Protein AF-X1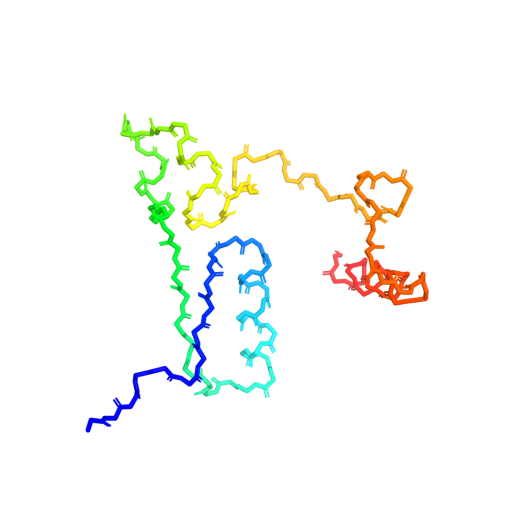R8J2-F1 (afdb_monomer)

Nearest PDB structures (foldseek):
  8qve-assembly1_A  TM=9.479E-01  e=1.648E-01  Deinococcus aerius
  6o9n-assembly1_A  TM=7.975E-01  e=2.161E-01  Thermothelomyces thermophilus
  2z9u-assembly1_A  TM=5.146E-01  e=1.765E+00  Mesorhizobium loti
  6ob8-assembly1_A  TM=3.499E-01  e=3.034E+00  [Leptolyngbya] sp. JSC-1
  2gwr-assembly1_A  TM=3.502E-01  e=4.556E+00  Mycobacterium tuberculosis

pLDDT: mean 91.36, std 5.78, range [67.94, 98.31]

Solvent-accessible surface area (backbone atoms only — not comparable to full-atom values): 6002 Å² total; per-residue (Å²): 138,80,80,87,49,81,43,78,39,84,38,33,20,66,70,37,50,50,50,52,51,55,46,40,74,75,36,80,82,67,37,73,43,73,42,50,96,37,48,51,62,72,64,52,73,38,98,79,58,48,81,64,51,49,57,30,10,51,37,18,50,58,64,81,46,93,71,80,78,80,84,48,88,90,5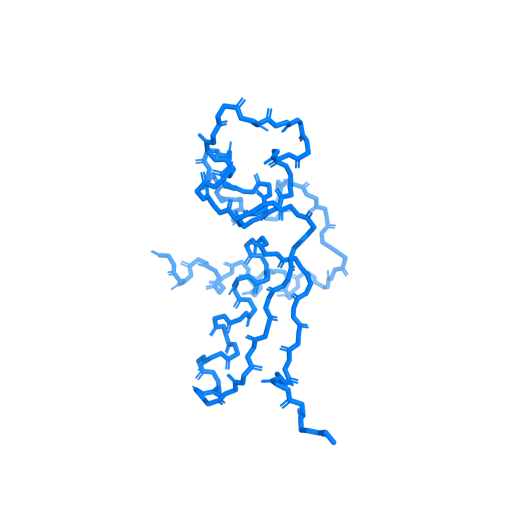7,86,75,86,72,97,61,60,67,69,57,55,52,50,51,43,55,52,54,61,74,74,111

Sequence (97 aa):
MKALFDVIIVGAGPAGMFTAYKLLESSPRIKIGIIDKGKDIYTRLSSTFTQNDLISGAGGAGLFSDGKLILTLNAGGKLQIPQSDANRYVAYINNLL

Structure (mmCIF, N/CA/C/O backbone):
data_AF-X1R8J2-F1
#
_entry.id   AF-X1R8J2-F1
#
loop_
_atom_site.group_PDB
_atom_site.id
_atom_site.type_symbol
_atom_site.label_atom_id
_atom_site.label_alt_id
_atom_site.label_comp_id
_atom_site.label_asym_id
_atom_site.label_entity_id
_atom_site.label_seq_id
_atom_site.pdbx_PDB_ins_code
_atom_site.Cartn_x
_atom_site.Cartn_y
_atom_site.Cartn_z
_atom_site.occupancy
_atom_site.B_iso_or_equiv
_atom_site.auth_seq_id
_atom_site.auth_comp_id
_atom_site.auth_asym_id
_atom_site.auth_atom_id
_atom_site.pdbx_PDB_model_num
ATOM 1 N N . MET A 1 1 ? -8.338 -13.386 24.842 1.00 67.94 1 MET A N 1
ATOM 2 C CA . MET A 1 1 ? -7.684 -12.259 24.135 1.00 67.94 1 MET A CA 1
ATOM 3 C C . MET A 1 1 ? -8.697 -11.612 23.204 1.00 67.94 1 MET A C 1
ATOM 5 O O . MET A 1 1 ? -9.469 -12.345 22.601 1.00 67.94 1 MET A O 1
ATOM 9 N N . LYS A 1 2 ? -8.736 -10.276 23.111 1.00 81.06 2 LYS A N 1
ATOM 10 C CA . LYS A 1 2 ? -9.604 -9.554 22.164 1.00 81.06 2 LYS A CA 1
ATOM 11 C C . LYS A 1 2 ? -8.800 -9.239 20.903 1.00 81.06 2 LYS A C 1
ATOM 13 O O . LYS A 1 2 ? -7.667 -8.781 21.026 1.00 81.06 2 LYS A O 1
ATOM 18 N N . ALA A 1 3 ? -9.364 -9.498 19.725 1.00 84.62 3 ALA A N 1
ATOM 19 C CA . ALA A 1 3 ? -8.714 -9.146 18.466 1.00 84.62 3 ALA A CA 1
ATOM 20 C C . ALA A 1 3 ? -8.514 -7.620 18.379 1.00 84.62 3 ALA A C 1
ATOM 22 O O . ALA A 1 3 ? -9.414 -6.850 18.723 1.00 84.62 3 ALA A O 1
ATOM 23 N N . LEU A 1 4 ? -7.315 -7.194 17.966 1.00 92.56 4 LEU A N 1
ATOM 24 C CA . LEU A 1 4 ? -6.966 -5.776 17.806 1.00 92.56 4 LEU A CA 1
ATOM 25 C C . LEU A 1 4 ? -7.560 -5.176 16.523 1.00 92.56 4 LEU A C 1
ATOM 27 O O . LEU A 1 4 ? -7.914 -3.997 16.517 1.00 92.56 4 LEU A O 1
ATOM 31 N N . PHE A 1 5 ? -7.702 -5.996 15.481 1.00 97.44 5 PHE A N 1
ATOM 32 C CA . PHE A 1 5 ? -8.215 -5.627 14.164 1.00 97.44 5 PHE A CA 1
ATOM 33 C C . PHE A 1 5 ? -9.388 -6.528 13.776 1.00 97.44 5 PHE A C 1
ATOM 35 O O . PHE A 1 5 ? -9.387 -7.715 14.107 1.00 97.44 5 PHE A O 1
ATOM 42 N N . ASP A 1 6 ? -10.350 -5.964 13.052 1.00 97.19 6 ASP A N 1
ATOM 43 C CA . ASP A 1 6 ? -11.449 -6.693 12.415 1.00 97.19 6 ASP A CA 1
ATOM 44 C C . ASP A 1 6 ? -11.019 -7.224 11.036 1.00 97.19 6 ASP A C 1
ATOM 46 O O . ASP A 1 6 ? -11.445 -8.297 10.616 1.00 97.19 6 ASP A O 1
ATOM 50 N N . VAL A 1 7 ? -10.147 -6.482 10.340 1.00 97.81 7 VAL A N 1
ATOM 51 C CA . VAL A 1 7 ? -9.601 -6.836 9.021 1.00 97.81 7 VAL A CA 1
ATOM 52 C C . VAL A 1 7 ? -8.097 -6.583 9.002 1.00 97.81 7 VAL A C 1
ATOM 54 O O . VAL A 1 7 ? -7.631 -5.538 9.455 1.00 97.81 7 VAL A O 1
ATOM 57 N N . ILE A 1 8 ? -7.336 -7.524 8.441 1.00 98.00 8 ILE A N 1
ATOM 58 C CA . ILE A 1 8 ? -5.912 -7.348 8.140 1.00 98.00 8 ILE A CA 1
ATOM 59 C C . ILE A 1 8 ? -5.731 -7.366 6.624 1.00 98.00 8 ILE A C 1
ATOM 61 O O . ILE A 1 8 ? -6.171 -8.294 5.950 1.00 98.00 8 ILE A O 1
ATOM 65 N N . ILE A 1 9 ? -5.065 -6.344 6.099 1.00 98.31 9 ILE A N 1
ATOM 66 C CA . ILE A 1 9 ? -4.713 -6.199 4.689 1.00 98.31 9 ILE A CA 1
ATOM 67 C C . ILE A 1 9 ? -3.215 -6.454 4.551 1.00 98.31 9 ILE A C 1
ATOM 69 O O . ILE A 1 9 ? -2.400 -5.807 5.210 1.00 98.31 9 ILE A O 1
ATOM 73 N N . VAL A 1 10 ? -2.853 -7.400 3.685 1.00 97.94 10 VAL A N 1
ATOM 74 C CA . VAL A 1 10 ? -1.457 -7.738 3.393 1.00 97.94 10 VAL A CA 1
ATOM 75 C C . VAL A 1 10 ? -1.046 -7.064 2.086 1.00 97.94 10 VAL A C 1
ATOM 77 O O . VAL A 1 10 ? -1.568 -7.385 1.022 1.00 97.94 10 VAL A O 1
ATOM 80 N N . GLY A 1 11 ? -0.104 -6.133 2.186 1.00 97.38 11 GLY A N 1
ATOM 81 C CA . GLY A 1 11 ? 0.360 -5.255 1.118 1.00 97.38 11 GLY A CA 1
ATOM 82 C C . GLY A 1 11 ? -0.116 -3.819 1.334 1.00 97.38 11 GLY A C 1
ATOM 83 O O . GLY A 1 11 ? -1.301 -3.519 1.201 1.00 97.38 11 GLY A O 1
ATOM 84 N N . ALA A 1 12 ? 0.820 -2.906 1.596 1.00 96.56 12 ALA A N 1
ATOM 85 C CA . ALA A 1 12 ? 0.564 -1.475 1.765 1.00 96.56 12 ALA A CA 1
ATOM 86 C C . ALA A 1 12 ? 0.762 -0.688 0.455 1.00 96.56 12 ALA A C 1
ATOM 88 O O . ALA A 1 12 ? 1.127 0.484 0.477 1.00 96.56 12 ALA A O 1
ATOM 89 N N . GLY A 1 13 ? 0.555 -1.330 -0.697 1.00 95.81 13 GLY A N 1
ATOM 90 C CA . GLY A 1 13 ? 0.520 -0.667 -2.003 1.00 95.81 13 GLY A CA 1
ATOM 91 C C . GLY A 1 13 ? -0.826 0.012 -2.297 1.00 95.81 13 GLY A C 1
ATOM 92 O O . GLY A 1 13 ? -1.734 -0.036 -1.463 1.00 95.81 13 GLY A O 1
ATOM 93 N N . PRO A 1 14 ? -1.008 0.575 -3.509 1.00 93.94 14 PRO A N 1
ATOM 94 C CA . PRO A 1 14 ? -2.240 1.269 -3.888 1.00 93.94 14 PRO A CA 1
ATOM 95 C C . PRO A 1 14 ? -3.504 0.425 -3.684 1.00 93.94 14 PRO A C 1
ATOM 97 O O . PRO A 1 14 ? -4.472 0.907 -3.107 1.00 93.94 14 PRO A O 1
ATOM 100 N N . ALA A 1 15 ? -3.480 -0.858 -4.065 1.00 94.31 15 ALA A N 1
ATOM 101 C CA . ALA A 1 15 ? -4.623 -1.756 -3.887 1.00 94.31 15 ALA A CA 1
ATOM 102 C C . ALA A 1 15 ? -5.019 -1.931 -2.408 1.00 94.31 15 ALA A C 1
ATOM 104 O O . ALA A 1 15 ? -6.200 -1.843 -2.070 1.00 94.31 15 ALA A O 1
ATOM 105 N N . GLY A 1 16 ? -4.045 -2.135 -1.515 1.00 97.38 16 GLY A N 1
ATOM 106 C CA . GLY A 1 16 ? -4.303 -2.296 -0.083 1.00 97.38 16 GLY A CA 1
ATOM 107 C C . GLY A 1 16 ? -4.776 -1.003 0.579 1.00 97.38 16 GLY A C 1
ATOM 108 O O . GLY A 1 16 ? -5.741 -1.017 1.343 1.00 97.38 16 GLY A O 1
ATOM 109 N N . MET A 1 17 ? -4.164 0.130 0.223 1.00 95.38 17 MET A N 1
ATOM 110 C CA . MET A 1 17 ? -4.571 1.453 0.707 1.00 95.38 17 MET A CA 1
ATOM 111 C C . MET A 1 17 ? -5.997 1.811 0.266 1.00 95.38 17 MET A C 1
ATOM 113 O O . MET A 1 17 ? -6.807 2.216 1.099 1.00 95.38 17 MET A O 1
ATOM 117 N N . PHE A 1 18 ? -6.345 1.597 -1.008 1.00 94.62 18 PHE A N 1
ATOM 118 C CA . PHE A 1 18 ? -7.709 1.835 -1.495 1.00 94.62 18 PHE A CA 1
ATOM 119 C C . PHE A 1 18 ? -8.724 0.866 -0.886 1.00 94.62 18 PHE A C 1
ATOM 121 O O . PHE A 1 18 ? -9.846 1.269 -0.592 1.00 94.62 18 PHE A O 1
ATOM 128 N N . THR A 1 19 ? -8.337 -0.388 -0.633 1.00 97.00 19 THR A N 1
ATOM 129 C CA . THR A 1 19 ? -9.193 -1.339 0.092 1.00 97.00 19 THR A CA 1
ATOM 130 C C . THR A 1 19 ? -9.512 -0.820 1.493 1.00 97.00 19 THR A C 1
ATOM 132 O O . THR A 1 19 ? -10.680 -0.778 1.878 1.00 97.00 19 THR A O 1
ATOM 135 N N . ALA A 1 20 ? -8.500 -0.359 2.236 1.00 97.44 20 ALA A N 1
ATOM 136 C CA . ALA A 1 20 ? -8.700 0.226 3.560 1.00 97.44 20 ALA A CA 1
ATOM 137 C C . ALA A 1 20 ? -9.606 1.463 3.507 1.00 97.44 20 ALA A C 1
ATOM 139 O O . ALA A 1 20 ? -10.543 1.575 4.294 1.00 97.44 20 ALA A O 1
ATOM 140 N N . TYR A 1 21 ? -9.365 2.353 2.542 1.00 95.56 21 TYR A N 1
ATOM 141 C CA . TYR A 1 21 ? -10.178 3.545 2.322 1.00 95.56 21 TYR A CA 1
ATOM 142 C C . TYR A 1 21 ? -11.656 3.201 2.076 1.00 95.56 21 TYR A C 1
ATOM 144 O O . TYR A 1 21 ? -12.523 3.683 2.804 1.00 95.56 21 TYR A O 1
ATOM 152 N N . LYS A 1 22 ? -11.960 2.294 1.136 1.00 95.25 22 LYS A N 1
ATOM 153 C CA . LYS A 1 22 ? -13.345 1.875 0.845 1.00 95.25 22 LYS A CA 1
ATOM 154 C C . LYS A 1 22 ? -14.025 1.185 2.033 1.00 95.25 22 LYS A C 1
ATOM 156 O O . LYS A 1 22 ? -15.232 1.347 2.230 1.00 95.25 22 LYS A O 1
ATOM 161 N N . LEU A 1 23 ? -13.273 0.417 2.827 1.00 97.69 23 LEU A N 1
ATOM 162 C CA . LEU A 1 23 ? -13.787 -0.199 4.053 1.00 97.69 23 LEU A CA 1
ATOM 163 C C . LEU A 1 23 ? -14.135 0.855 5.110 1.00 97.69 23 LEU A C 1
ATOM 165 O O . LEU A 1 23 ? -15.184 0.744 5.739 1.00 97.69 23 LEU A O 1
ATOM 169 N N . LEU A 1 24 ? -13.302 1.887 5.270 1.00 97.19 24 LEU A N 1
ATOM 170 C CA . LEU A 1 24 ? -13.566 2.997 6.189 1.00 97.19 24 LEU A CA 1
ATOM 171 C C . LEU A 1 24 ? -14.771 3.838 5.756 1.00 97.19 24 LEU A C 1
ATOM 173 O O . LEU A 1 24 ? -15.554 4.238 6.613 1.00 97.19 24 LEU A O 1
ATOM 177 N N . GLU A 1 25 ? -14.973 4.051 4.452 1.00 95.56 25 GLU A N 1
ATOM 178 C CA . GLU A 1 25 ? -16.191 4.700 3.943 1.00 95.56 25 GLU A CA 1
ATOM 179 C C . GLU A 1 25 ? -17.455 3.897 4.280 1.00 95.56 25 GLU A C 1
ATOM 181 O O . GLU A 1 25 ? -18.477 4.464 4.660 1.00 95.56 25 GLU A O 1
ATOM 186 N N . SER A 1 26 ? -17.386 2.568 4.160 1.00 95.88 26 SER A N 1
ATOM 187 C CA . SER A 1 26 ? -18.543 1.684 4.365 1.00 95.88 26 SER A CA 1
ATOM 188 C C . SER A 1 26 ? -18.809 1.383 5.845 1.00 95.88 26 SER A C 1
ATOM 190 O O . SER A 1 26 ? -19.944 1.118 6.237 1.00 95.88 26 SER A O 1
ATOM 192 N N . SER A 1 27 ? -17.767 1.398 6.679 1.00 97.38 27 SER A N 1
ATOM 193 C CA . SER A 1 27 ? -17.842 1.100 8.108 1.00 97.38 27 SER A CA 1
ATOM 194 C C . SER A 1 27 ? -16.827 1.946 8.889 1.00 97.38 27 SER A C 1
ATOM 196 O O . SER A 1 27 ? -15.750 1.459 9.229 1.00 97.38 27 SER A O 1
ATOM 198 N N . PRO A 1 28 ? -17.174 3.187 9.279 1.00 95.81 28 PRO A N 1
ATOM 199 C CA . PRO A 1 28 ? -16.226 4.140 9.877 1.00 95.81 28 PRO A CA 1
ATOM 200 C C . PRO A 1 28 ? -15.563 3.704 11.192 1.00 95.81 28 PRO A C 1
ATOM 202 O O . PRO A 1 28 ? -14.594 4.314 11.631 1.00 95.81 28 PRO A O 1
ATOM 205 N N . ARG A 1 29 ? -16.099 2.673 11.859 1.00 96.94 29 ARG A N 1
ATOM 206 C CA . ARG A 1 29 ? -15.566 2.136 13.124 1.00 96.94 29 ARG A CA 1
ATOM 207 C C . ARG A 1 29 ? -14.779 0.833 12.962 1.00 96.94 29 ARG A C 1
ATOM 209 O O . ARG A 1 29 ? -14.359 0.276 13.975 1.00 96.94 29 ARG A O 1
ATOM 216 N N . ILE A 1 30 ? -14.617 0.329 11.735 1.00 97.62 30 ILE A N 1
ATOM 217 C CA . ILE A 1 30 ? -13.865 -0.905 11.489 1.00 97.62 30 ILE A CA 1
ATOM 218 C C . ILE A 1 30 ? -12.389 -0.696 11.837 1.00 97.62 30 ILE A C 1
ATOM 220 O O . ILE A 1 30 ? -11.787 0.32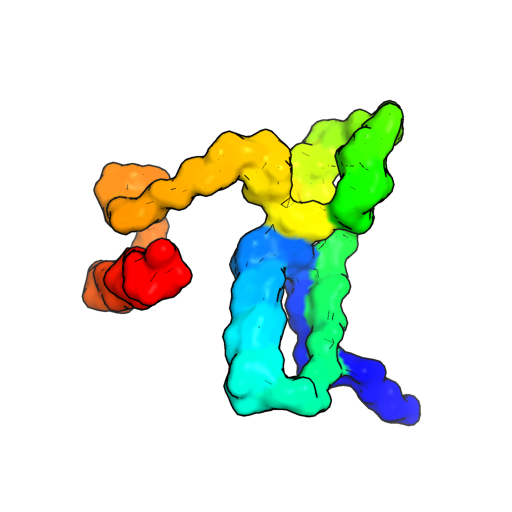2 11.490 1.00 97.62 30 ILE A O 1
ATOM 224 N N . LYS A 1 31 ? -11.792 -1.657 12.536 1.00 97.69 31 LYS A N 1
ATOM 225 C CA . LYS A 1 31 ? -10.372 -1.630 12.884 1.00 97.69 31 LYS A CA 1
ATOM 226 C C . LYS A 1 31 ? -9.584 -2.380 11.825 1.00 97.69 31 LYS A C 1
ATOM 228 O O . LYS A 1 31 ? -9.664 -3.603 11.739 1.00 97.69 31 LYS A O 1
ATOM 233 N N . ILE A 1 32 ? -8.809 -1.648 11.035 1.00 98.19 32 ILE A N 1
ATOM 234 C CA . ILE A 1 32 ? -8.024 -2.206 9.931 1.00 98.19 32 ILE A CA 1
ATOM 235 C C . ILE A 1 32 ? -6.549 -2.197 10.311 1.00 98.19 32 ILE A C 1
ATOM 237 O O . ILE A 1 32 ? -6.011 -1.160 10.693 1.00 98.19 32 ILE A O 1
ATOM 241 N N . GLY A 1 33 ? -5.897 -3.348 10.187 1.00 97.38 33 GLY A N 1
ATOM 242 C CA . GLY A 1 33 ? -4.442 -3.447 10.166 1.00 97.38 33 GLY A CA 1
ATOM 243 C C . GLY A 1 33 ? -3.965 -3.541 8.722 1.00 97.38 33 GLY A C 1
ATOM 244 O O . GLY A 1 33 ? -4.506 -4.332 7.956 1.00 97.38 33 GLY A O 1
ATOM 245 N N . ILE A 1 34 ? -2.955 -2.764 8.339 1.00 97.44 34 ILE A N 1
ATOM 246 C CA . ILE A 1 34 ? -2.269 -2.926 7.051 1.00 97.44 34 ILE A CA 1
ATOM 247 C C . ILE A 1 34 ? -0.830 -3.315 7.356 1.00 97.44 34 ILE A C 1
ATOM 249 O O . ILE A 1 34 ? -0.166 -2.645 8.146 1.00 97.44 34 ILE A O 1
ATOM 253 N N . ILE A 1 35 ? -0.359 -4.395 6.744 1.00 96.88 35 ILE A N 1
ATOM 254 C CA . ILE A 1 35 ? 1.015 -4.870 6.895 1.00 96.88 35 ILE A CA 1
ATOM 255 C C . ILE A 1 35 ? 1.688 -4.958 5.533 1.00 96.88 35 ILE A C 1
ATOM 257 O O . ILE A 1 35 ? 1.057 -5.310 4.542 1.00 96.88 35 ILE A O 1
ATOM 261 N N . ASP A 1 36 ? 2.981 -4.670 5.484 1.00 96.81 36 ASP A N 1
ATOM 262 C CA . ASP A 1 36 ? 3.813 -4.873 4.304 1.00 96.81 36 ASP A CA 1
ATOM 263 C C . ASP A 1 36 ? 5.146 -5.486 4.731 1.00 96.81 36 ASP A C 1
ATOM 265 O O . ASP A 1 36 ? 5.567 -5.337 5.877 1.00 96.81 36 ASP A O 1
ATOM 269 N N . LYS A 1 37 ? 5.805 -6.192 3.813 1.00 95.06 37 LYS A N 1
ATOM 270 C CA . LYS A 1 37 ? 7.126 -6.777 4.063 1.00 95.06 37 LYS A CA 1
ATOM 271 C C . LYS A 1 37 ? 8.248 -5.733 4.024 1.00 95.06 37 LYS A C 1
ATOM 273 O O . LYS A 1 37 ? 9.347 -6.015 4.490 1.00 95.06 37 LYS A O 1
ATOM 278 N N . GLY A 1 38 ? 8.006 -4.586 3.386 1.00 94.12 38 GLY A N 1
ATOM 279 C CA . GLY A 1 38 ? 8.975 -3.499 3.286 1.00 94.12 38 GLY A CA 1
ATOM 280 C C . GLY A 1 38 ? 8.857 -2.474 4.412 1.00 94.12 38 GLY A C 1
ATOM 281 O O . GLY A 1 38 ? 8.134 -2.654 5.388 1.00 94.12 38 GLY A O 1
ATOM 282 N N . LYS A 1 39 ? 9.589 -1.374 4.251 1.00 94.19 39 LYS A N 1
ATOM 283 C CA . LYS A 1 39 ? 9.697 -0.302 5.247 1.00 94.19 39 LYS A CA 1
ATOM 284 C C . LYS A 1 39 ? 8.539 0.703 5.140 1.00 94.19 39 LYS A C 1
ATOM 286 O O . LYS A 1 39 ? 7.823 0.748 4.134 1.00 94.19 39 LYS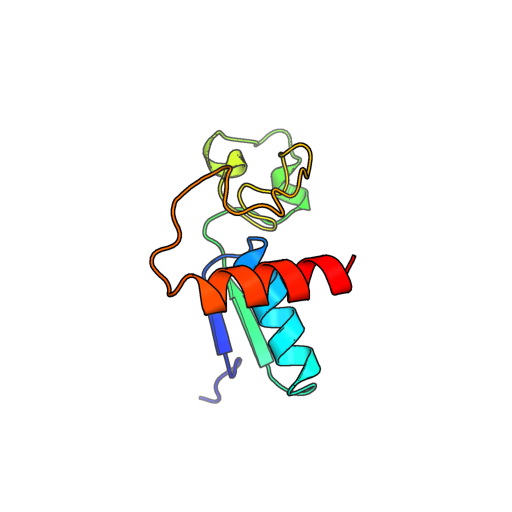 A O 1
ATOM 291 N N . ASP A 1 40 ? 8.368 1.538 6.162 1.00 92.75 40 ASP A N 1
ATOM 292 C CA . ASP A 1 40 ? 7.482 2.706 6.103 1.00 92.75 40 ASP A CA 1
ATOM 293 C C . ASP A 1 40 ? 8.007 3.777 5.124 1.00 92.75 40 ASP A C 1
ATOM 295 O O . ASP A 1 40 ? 9.151 3.724 4.670 1.00 92.75 40 ASP A O 1
ATOM 299 N N . ILE A 1 41 ? 7.170 4.767 4.800 1.00 89.56 41 ILE A N 1
ATOM 300 C CA . ILE A 1 41 ? 7.468 5.764 3.762 1.00 89.56 41 ILE A CA 1
ATOM 301 C C . ILE A 1 41 ? 8.715 6.608 4.058 1.00 89.56 41 ILE A C 1
ATOM 303 O O . ILE A 1 41 ? 9.475 6.908 3.139 1.00 89.56 41 ILE A O 1
ATOM 307 N N . TYR A 1 42 ? 8.965 6.960 5.320 1.00 88.19 42 TYR A N 1
ATOM 308 C CA . TYR A 1 42 ? 10.086 7.825 5.686 1.00 88.19 42 TYR A CA 1
ATOM 309 C C . TYR A 1 42 ? 11.394 7.046 5.641 1.00 88.19 42 TYR A C 1
ATOM 311 O O . TYR A 1 42 ? 12.394 7.519 5.099 1.00 88.19 42 TYR A O 1
ATOM 319 N N . THR A 1 43 ? 11.373 5.805 6.125 1.00 88.25 43 THR A N 1
ATOM 320 C CA . THR A 1 43 ? 12.554 4.939 6.093 1.00 88.25 43 THR A CA 1
ATOM 321 C C . THR A 1 43 ? 12.887 4.486 4.664 1.00 88.25 43 THR A C 1
ATOM 323 O O . THR A 1 43 ? 14.066 4.320 4.333 1.00 88.25 43 THR A O 1
ATOM 326 N N . ARG A 1 44 ? 11.883 4.360 3.778 1.00 87.31 44 ARG A N 1
ATOM 327 C CA . ARG A 1 44 ? 12.087 4.090 2.339 1.00 87.31 44 ARG A CA 1
ATOM 328 C C . ARG A 1 44 ? 12.805 5.221 1.597 1.00 87.31 44 ARG A C 1
ATOM 330 O O . ARG A 1 44 ? 13.397 4.946 0.569 1.00 87.31 44 ARG A O 1
ATOM 337 N N . LEU A 1 45 ? 12.791 6.460 2.086 1.00 81.38 45 LEU A N 1
ATOM 338 C CA . LEU A 1 45 ? 13.476 7.593 1.439 1.00 81.3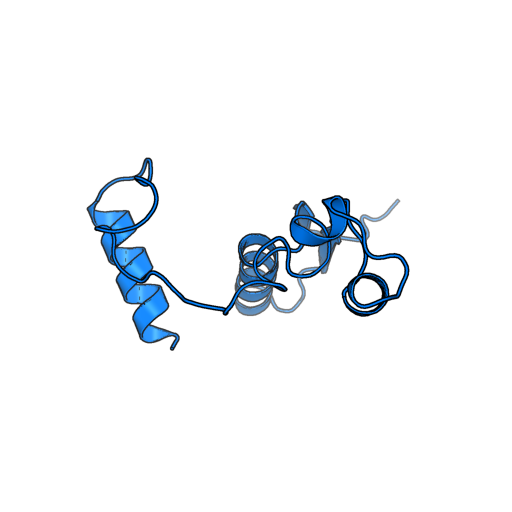8 45 LEU A CA 1
ATOM 339 C C . LEU A 1 45 ? 14.904 7.826 1.967 1.00 81.38 45 LEU A C 1
ATOM 341 O O . LEU A 1 45 ? 15.527 8.839 1.661 1.00 81.38 45 LEU A O 1
ATOM 345 N N . SER A 1 46 ? 15.425 6.904 2.780 1.00 81.69 46 SER A N 1
ATOM 346 C CA . SER A 1 46 ? 16.721 7.052 3.450 1.00 81.69 46 SER A CA 1
ATOM 347 C C . SER A 1 46 ? 17.909 6.546 2.621 1.00 81.69 46 SER A C 1
ATOM 349 O O . SER A 1 46 ? 17.758 5.831 1.631 1.00 81.69 46 SER A O 1
ATOM 351 N N . SER A 1 47 ? 19.126 6.827 3.098 1.00 72.50 47 SER A N 1
ATOM 352 C CA . SER A 1 47 ? 20.383 6.290 2.551 1.00 72.50 47 SER A CA 1
ATOM 353 C C . SER A 1 47 ? 20.501 4.759 2.611 1.00 72.50 47 SER A C 1
ATOM 355 O O . SER A 1 47 ? 21.417 4.197 2.019 1.00 72.50 47 SER A O 1
ATOM 357 N N . THR A 1 48 ? 19.580 4.072 3.297 1.00 82.56 48 THR A N 1
ATOM 358 C CA . THR A 1 48 ? 19.525 2.600 3.386 1.00 82.56 48 THR A CA 1
ATOM 359 C C . THR A 1 48 ? 18.632 1.963 2.318 1.00 82.56 48 THR A C 1
ATOM 361 O O . THR A 1 48 ? 18.204 0.815 2.471 1.00 82.56 48 THR A O 1
ATOM 364 N N . PHE A 1 49 ? 18.299 2.712 1.265 1.00 87.44 49 PHE A N 1
ATOM 365 C CA . PHE A 1 49 ? 17.475 2.241 0.161 1.00 87.44 49 PHE A CA 1
ATOM 366 C C . PHE A 1 49 ? 18.104 1.042 -0.554 1.00 87.44 49 PHE A C 1
ATOM 368 O O . PHE A 1 49 ? 19.269 1.062 -0.951 1.00 87.44 49 PHE A O 1
ATOM 375 N N . THR A 1 50 ? 17.309 -0.004 -0.749 1.00 89.88 50 THR A N 1
ATOM 376 C CA . THR A 1 50 ? 17.699 -1.229 -1.453 1.00 89.88 50 THR A CA 1
ATOM 377 C C . THR A 1 50 ? 16.793 -1.483 -2.654 1.00 89.88 50 THR A C 1
ATOM 379 O O . THR A 1 50 ? 15.709 -0.919 -2.766 1.00 89.88 50 THR A O 1
ATOM 382 N N . GLN A 1 51 ? 17.176 -2.412 -3.535 1.00 88.50 51 GLN A N 1
ATOM 383 C CA . GLN A 1 51 ? 16.307 -2.829 -4.645 1.00 88.50 51 GLN A CA 1
ATOM 384 C C . GLN A 1 51 ? 14.944 -3.363 -4.168 1.00 88.50 51 GLN A C 1
ATOM 386 O O . GLN A 1 51 ? 13.934 -3.155 -4.834 1.00 88.50 51 GLN A O 1
ATOM 391 N N . ASN A 1 52 ? 14.881 -3.997 -2.992 1.00 89.75 52 ASN A N 1
ATOM 392 C CA . ASN A 1 52 ? 13.615 -4.462 -2.418 1.00 89.75 52 ASN A CA 1
ATOM 393 C C . ASN A 1 52 ? 12.689 -3.303 -2.026 1.00 89.75 52 ASN A C 1
ATOM 395 O O . ASN A 1 52 ? 11.465 -3.443 -2.119 1.00 89.75 52 ASN A O 1
ATOM 399 N N . ASP A 1 53 ? 13.270 -2.162 -1.646 1.00 92.00 53 ASP A N 1
ATOM 400 C CA . ASP A 1 53 ? 12.543 -0.945 -1.294 1.00 92.00 53 ASP A CA 1
ATOM 401 C C . ASP A 1 53 ? 11.937 -0.254 -2.525 1.00 92.00 53 ASP A C 1
ATOM 403 O O . ASP A 1 53 ? 11.102 0.625 -2.344 1.00 92.00 53 ASP A O 1
ATOM 407 N N . LEU A 1 54 ? 12.272 -0.652 -3.764 1.00 90.62 54 LEU A N 1
ATOM 408 C CA . LEU A 1 54 ? 11.566 -0.182 -4.967 1.00 90.62 54 LEU A CA 1
ATOM 409 C C . LEU A 1 54 ? 10.142 -0.736 -5.031 1.00 90.62 54 LEU A C 1
ATOM 411 O O . LEU A 1 54 ? 9.211 -0.007 -5.355 1.00 90.62 54 LEU A O 1
ATOM 415 N N . ILE A 1 55 ? 9.968 -2.018 -4.703 1.00 92.81 55 ILE A N 1
ATOM 416 C CA . ILE A 1 55 ? 8.712 -2.749 -4.931 1.00 92.81 55 ILE A CA 1
ATOM 417 C C . ILE A 1 55 ? 7.926 -3.055 -3.652 1.00 92.81 55 ILE A C 1
ATOM 419 O O . ILE A 1 55 ? 6.751 -3.408 -3.739 1.00 92.81 55 ILE A O 1
ATOM 423 N N . SER A 1 56 ? 8.547 -2.918 -2.478 1.00 94.00 56 SER A N 1
ATOM 424 C CA . SER A 1 56 ? 7.968 -3.322 -1.189 1.00 94.00 56 SER A CA 1
ATOM 425 C C . SER A 1 56 ? 8.013 -2.192 -0.166 1.00 94.00 56 SER A C 1
ATOM 427 O O . SER A 1 56 ? 8.977 -1.430 -0.120 1.00 94.00 56 SER A O 1
ATOM 429 N N . GLY A 1 57 ? 7.003 -2.137 0.699 1.00 94.56 57 GLY A N 1
ATOM 430 C CA . GLY A 1 57 ? 6.839 -1.144 1.757 1.00 94.56 57 GLY A CA 1
ATOM 431 C C . GLY A 1 57 ? 5.636 -0.230 1.532 1.00 94.56 57 GLY A C 1
ATOM 432 O O . GLY A 1 57 ? 4.858 -0.410 0.594 1.00 94.56 57 GLY A O 1
ATOM 433 N N . ALA A 1 58 ? 5.473 0.769 2.398 1.00 93.88 58 ALA A N 1
ATOM 434 C CA . ALA A 1 58 ? 4.346 1.701 2.332 1.00 93.88 58 ALA A CA 1
ATOM 435 C C . ALA A 1 58 ? 4.310 2.433 0.980 1.00 93.88 58 ALA A C 1
ATOM 437 O O . ALA A 1 58 ? 5.286 3.076 0.609 1.00 93.88 58 ALA A O 1
ATOM 438 N N . GLY A 1 59 ? 3.210 2.314 0.233 1.00 93.06 59 GLY A N 1
ATOM 439 C CA . GLY A 1 59 ? 3.042 2.823 -1.134 1.00 93.06 59 GLY A CA 1
ATOM 440 C C . GLY A 1 59 ? 3.407 1.818 -2.240 1.00 93.06 59 GLY A C 1
ATOM 441 O O . GLY A 1 59 ? 3.157 2.078 -3.418 1.00 93.06 59 GLY A O 1
ATOM 442 N N . GLY A 1 60 ? 3.960 0.649 -1.891 1.00 94.62 60 GLY A N 1
ATOM 443 C CA . GLY A 1 60 ? 4.314 -0.425 -2.826 1.00 94.62 60 GLY A CA 1
ATOM 444 C C . GLY A 1 60 ? 5.245 0.036 -3.953 1.00 94.62 60 GLY A C 1
ATOM 445 O O . GLY A 1 60 ? 6.016 0.982 -3.780 1.00 94.62 60 GLY A O 1
ATOM 446 N N . ALA A 1 61 ? 5.148 -0.612 -5.116 1.00 92.75 61 ALA A N 1
ATOM 447 C CA . ALA A 1 61 ? 5.902 -0.248 -6.321 1.00 92.75 61 ALA A CA 1
ATOM 448 C C . ALA A 1 61 ? 5.468 1.090 -6.952 1.00 92.75 61 ALA A C 1
ATOM 450 O O . ALA A 1 61 ? 6.218 1.684 -7.719 1.00 92.75 61 ALA A O 1
ATOM 451 N N . GLY A 1 62 ? 4.263 1.574 -6.630 1.00 91.00 62 GLY A N 1
ATOM 452 C CA . GLY A 1 62 ? 3.736 2.825 -7.177 1.00 91.00 62 GLY A CA 1
ATOM 453 C C . GLY A 1 62 ? 4.419 4.076 -6.619 1.00 91.00 62 GLY A C 1
ATOM 454 O O . GLY A 1 62 ? 4.492 5.078 -7.323 1.00 91.00 62 GLY A O 1
ATOM 455 N N . LEU A 1 63 ? 4.957 4.019 -5.393 1.00 91.50 63 LEU A N 1
ATOM 456 C CA . LEU A 1 63 ? 5.535 5.182 -4.703 1.00 91.50 63 LEU A CA 1
ATOM 457 C C . LEU A 1 63 ? 6.682 5.851 -5.478 1.00 91.50 63 LEU A C 1
ATOM 459 O O . LEU A 1 63 ? 6.777 7.072 -5.490 1.00 91.50 63 LEU A O 1
ATOM 463 N N . PHE A 1 64 ? 7.544 5.052 -6.110 1.00 89.88 64 PHE A N 1
ATOM 464 C CA . PHE A 1 64 ? 8.708 5.528 -6.869 1.00 89.88 64 PHE A CA 1
ATOM 465 C C . PHE A 1 64 ? 8.467 5.536 -8.385 1.00 89.88 64 PHE A C 1
ATOM 467 O O . PHE A 1 64 ? 9.414 5.607 -9.166 1.00 89.88 64 PHE A O 1
ATOM 474 N N . SER A 1 65 ? 7.205 5.424 -8.804 1.00 90.12 65 SER A N 1
ATOM 475 C CA . SER A 1 65 ? 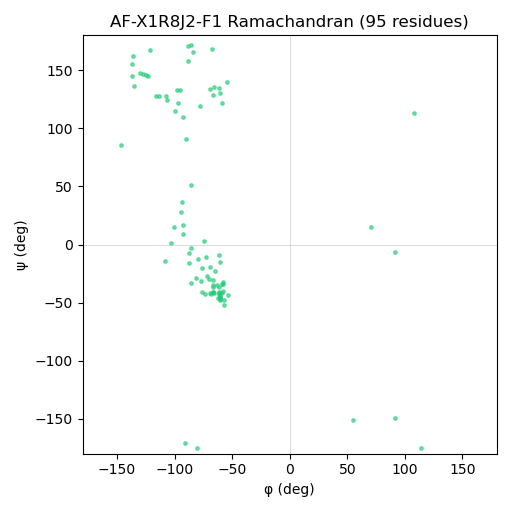6.810 5.574 -10.204 1.00 90.12 65 SER A CA 1
ATOM 476 C C . SER A 1 65 ? 6.573 7.046 -10.551 1.00 90.12 65 SER A C 1
ATOM 478 O O . SER A 1 65 ? 6.510 7.906 -9.676 1.00 90.12 65 SER A O 1
ATOM 480 N N . ASP A 1 66 ? 6.376 7.336 -11.833 1.00 91.12 66 ASP A N 1
ATOM 481 C CA . ASP A 1 66 ? 5.921 8.652 -12.295 1.00 91.12 66 ASP A CA 1
ATOM 482 C C . ASP A 1 66 ? 4.424 8.911 -12.031 1.00 91.12 66 ASP A C 1
ATOM 484 O O . ASP A 1 66 ? 3.899 9.951 -12.425 1.00 91.12 66 ASP A O 1
ATOM 488 N N . GLY A 1 67 ? 3.728 7.969 -11.381 1.00 88.19 67 GLY A N 1
ATOM 489 C CA . GLY A 1 67 ? 2.323 8.100 -11.008 1.00 88.19 67 GLY A CA 1
ATOM 490 C C . GLY A 1 67 ? 1.348 8.040 -12.183 1.00 88.19 67 GLY A C 1
ATOM 491 O O . GLY A 1 67 ? 0.186 8.415 -12.020 1.00 88.19 67 GLY A O 1
ATOM 492 N N . LYS A 1 68 ? 1.773 7.580 -13.368 1.00 89.12 68 LYS A N 1
ATOM 493 C CA . LYS A 1 68 ? 0.873 7.472 -14.523 1.00 89.12 68 LYS A CA 1
ATOM 494 C C . LYS A 1 68 ? -0.204 6.417 -14.295 1.00 89.12 68 LYS A C 1
ATOM 496 O O . LYS A 1 68 ? 0.079 5.254 -14.008 1.00 89.12 68 LYS A O 1
ATOM 501 N N . LEU A 1 69 ? -1.453 6.818 -14.510 1.00 88.06 69 LEU A N 1
ATOM 502 C CA . LEU A 1 69 ? -2.606 5.929 -14.460 1.00 88.06 69 LEU A CA 1
ATOM 503 C C . LEU A 1 69 ? -2.969 5.467 -15.873 1.00 88.06 69 LEU A C 1
ATOM 505 O O . LEU A 1 69 ? -3.271 6.274 -16.750 1.00 88.06 69 LEU A O 1
ATOM 509 N N . ILE A 1 70 ? -2.959 4.153 -16.093 1.00 87.00 70 ILE A N 1
ATOM 510 C CA . ILE A 1 70 ? -3.414 3.542 -17.346 1.00 87.00 70 ILE A CA 1
ATOM 511 C C . ILE A 1 70 ? -4.910 3.248 -17.207 1.00 87.00 70 ILE A C 1
ATOM 513 O O . ILE A 1 70 ? -5.307 2.188 -16.733 1.00 87.00 70 ILE A O 1
ATOM 517 N N . LEU A 1 71 ? -5.749 4.206 -17.609 1.00 86.62 71 LEU A N 1
ATOM 518 C CA . LEU A 1 71 ? -7.218 4.113 -17.536 1.00 86.62 71 LEU A CA 1
ATOM 519 C C . LEU A 1 71 ? -7.826 3.596 -18.848 1.00 86.62 71 LEU A C 1
ATOM 521 O O . LEU A 1 71 ? -8.880 4.036 -19.302 1.00 86.62 71 LEU A O 1
ATOM 525 N N . THR A 1 72 ? -7.126 2.664 -19.485 1.00 86.50 72 THR A N 1
ATOM 526 C CA . THR A 1 72 ? -7.551 1.993 -20.712 1.00 86.50 72 THR A CA 1
ATOM 527 C C . THR A 1 72 ? -7.247 0.511 -20.605 1.00 86.50 72 THR A C 1
ATOM 529 O O . THR A 1 72 ? -6.235 0.116 -20.034 1.00 86.50 72 THR A O 1
ATOM 532 N N . LEU A 1 73 ? -8.110 -0.317 -21.186 1.00 88.00 73 LEU A N 1
ATOM 533 C CA . LEU A 1 73 ? -7.927 -1.769 -21.217 1.00 88.00 73 LEU A CA 1
ATOM 534 C C . LEU A 1 73 ? -7.059 -2.227 -22.400 1.00 88.00 73 LEU A C 1
ATOM 536 O O . LEU A 1 73 ? -6.747 -3.409 -22.514 1.00 88.00 73 LEU A O 1
ATOM 540 N N . ASN A 1 74 ? -6.647 -1.289 -23.261 1.00 86.56 74 ASN A N 1
ATOM 541 C CA . ASN A 1 74 ? -5.802 -1.558 -24.427 1.00 86.56 74 ASN A CA 1
ATOM 542 C C . ASN A 1 74 ? -4.298 -1.521 -24.106 1.00 86.56 74 ASN A C 1
ATOM 544 O O . ASN A 1 74 ? -3.486 -1.840 -24.972 1.00 86.56 74 ASN A O 1
ATOM 548 N N . ALA A 1 75 ? -3.918 -1.113 -22.893 1.00 85.81 75 ALA A N 1
ATOM 549 C CA . ALA A 1 75 ? -2.532 -1.040 -22.448 1.00 85.81 75 ALA A CA 1
ATOM 550 C C . ALA A 1 75 ? -2.367 -1.733 -21.089 1.00 85.81 75 ALA A C 1
ATOM 552 O O . ALA A 1 75 ? -3.269 -1.717 -20.256 1.00 85.81 75 ALA A O 1
ATOM 553 N N . GLY A 1 76 ? -1.196 -2.334 -20.864 1.00 80.56 76 GLY A N 1
ATOM 554 C CA . GLY A 1 76 ? -0.908 -3.120 -19.664 1.00 80.56 76 GLY A CA 1
ATOM 555 C C . GLY A 1 76 ? -1.225 -4.611 -19.826 1.00 80.56 76 GLY A C 1
ATOM 556 O O . GLY A 1 76 ? -1.072 -5.180 -20.906 1.00 80.56 76 GLY A O 1
ATOM 557 N N . GLY A 1 77 ? -1.605 -5.263 -18.726 1.00 79.19 77 GLY A N 1
ATOM 558 C CA . GLY A 1 77 ? -1.944 -6.689 -18.695 1.00 79.19 77 GLY A CA 1
ATOM 559 C C . GLY A 1 77 ? -3.420 -6.962 -18.995 1.00 79.19 77 GLY A C 1
ATOM 560 O O . GLY A 1 77 ? -4.278 -6.110 -18.782 1.00 79.19 77 GLY A O 1
ATOM 561 N N . LYS A 1 78 ? -3.736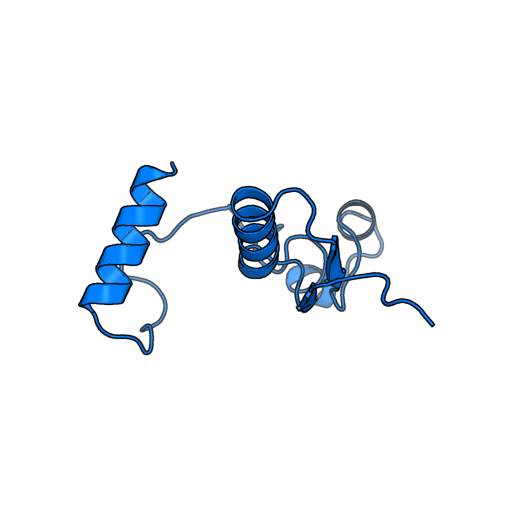 -8.184 -19.442 1.00 81.81 78 LYS A N 1
ATOM 562 C CA . LYS A 1 78 ? -5.129 -8.632 -19.597 1.00 81.81 78 LYS A CA 1
ATOM 563 C C . LYS A 1 78 ? -5.705 -9.017 -18.237 1.00 81.81 78 LYS A C 1
ATOM 565 O O . LYS A 1 78 ? -5.206 -9.942 -17.597 1.00 81.81 78 LYS A O 1
ATOM 570 N N . LEU A 1 79 ? -6.762 -8.328 -17.811 1.00 85.31 79 LEU A N 1
ATOM 571 C CA . LEU A 1 79 ? -7.491 -8.691 -16.599 1.00 85.31 79 LEU A CA 1
ATOM 572 C C . LEU A 1 79 ? -8.237 -10.013 -16.824 1.00 85.31 79 LEU A C 1
ATOM 574 O O . LEU A 1 79 ? -8.909 -10.188 -17.838 1.00 85.31 79 LEU A O 1
ATOM 578 N N . GLN A 1 80 ? -8.139 -10.937 -15.870 1.00 91.06 80 GLN A N 1
ATOM 579 C CA . GLN A 1 80 ? -8.847 -12.222 -15.908 1.00 91.06 80 GLN A CA 1
ATOM 580 C C . GLN A 1 80 ? -10.267 -12.088 -15.330 1.00 91.06 80 GLN A C 1
ATOM 582 O O . GLN A 1 80 ? -10.651 -12.816 -14.420 1.00 91.06 80 GLN A O 1
ATOM 587 N N . ILE A 1 81 ? -11.026 -11.110 -15.825 1.00 91.69 81 ILE A N 1
ATOM 588 C CA . ILE A 1 81 ? -12.411 -10.825 -15.421 1.00 91.69 81 ILE A CA 1
ATOM 589 C C . ILE A 1 81 ? -13.268 -10.545 -16.663 1.00 91.69 81 ILE A C 1
ATOM 591 O O . ILE A 1 81 ? -12.713 -10.227 -17.720 1.00 91.69 81 ILE A O 1
ATOM 595 N N . PRO A 1 82 ? -14.607 -10.623 -16.568 1.00 94.81 82 PRO A N 1
ATOM 596 C CA . PRO A 1 82 ? -15.485 -10.222 -17.658 1.00 94.81 82 PRO A CA 1
ATOM 597 C C . PRO A 1 82 ? -15.209 -8.790 -18.134 1.00 94.81 82 PRO A C 1
ATOM 599 O O . PRO A 1 82 ? -15.017 -7.870 -17.336 1.00 94.81 82 PRO A O 1
ATOM 602 N N . GLN A 1 83 ? -15.250 -8.583 -19.452 1.00 90.94 83 GLN A N 1
ATOM 603 C CA . GLN A 1 83 ? -14.993 -7.274 -20.065 1.00 90.94 83 GLN A CA 1
ATOM 604 C C . GLN A 1 83 ? -15.953 -6.187 -19.550 1.00 90.94 83 GLN A C 1
ATOM 606 O O . GLN A 1 83 ? -15.559 -5.032 -19.398 1.00 90.94 83 GLN A O 1
ATOM 611 N N . SER A 1 84 ? -17.202 -6.554 -19.249 1.00 94.31 84 SER A N 1
ATOM 612 C CA . SER A 1 84 ? -18.195 -5.661 -18.643 1.00 94.31 84 SER A CA 1
ATOM 613 C C . SER A 1 84 ? -17.737 -5.114 -17.291 1.00 94.31 84 SER A C 1
ATOM 615 O O . SER A 1 84 ? -17.897 -3.923 -17.025 1.00 94.31 84 SER A O 1
ATOM 617 N N . ASP A 1 85 ? -17.127 -5.961 -16.464 1.00 94.62 85 ASP A N 1
ATOM 618 C CA . ASP A 1 85 ? -16.669 -5.590 -15.127 1.00 94.62 85 ASP A CA 1
ATOM 619 C C . ASP A 1 85 ? -15.420 -4.718 -15.216 1.00 94.62 85 ASP A C 1
ATOM 621 O O . ASP A 1 85 ? -15.340 -3.679 -14.562 1.00 94.62 85 ASP A O 1
ATOM 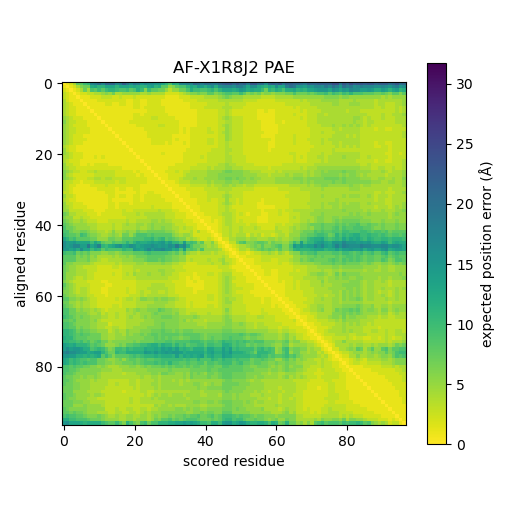625 N N . ALA A 1 86 ? -14.486 -5.071 -16.105 1.00 91.88 86 ALA A N 1
ATOM 626 C CA . ALA A 1 86 ? -13.314 -4.248 -16.388 1.00 91.88 86 ALA A CA 1
ATOM 627 C C . ALA A 1 86 ? -13.709 -2.831 -16.842 1.00 91.88 86 ALA A C 1
ATOM 629 O O . ALA A 1 86 ? -13.217 -1.843 -16.292 1.00 91.88 86 ALA A O 1
ATOM 630 N N . ASN A 1 87 ? -14.651 -2.721 -17.787 1.00 92.56 87 ASN A N 1
ATOM 631 C CA . ASN A 1 87 ? -15.175 -1.435 -18.254 1.00 92.56 87 ASN A CA 1
ATOM 632 C C . ASN A 1 87 ? -15.829 -0.644 -17.111 1.00 92.56 87 ASN A C 1
ATOM 634 O O . ASN A 1 87 ? -15.610 0.563 -16.986 1.00 92.56 87 ASN A O 1
ATOM 638 N N . ARG A 1 88 ? -16.602 -1.320 -16.251 1.00 94.06 88 ARG A N 1
ATOM 639 C CA . ARG A 1 88 ? -17.233 -0.704 -15.078 1.00 94.06 88 ARG A CA 1
ATOM 640 C C . ARG A 1 88 ? -16.196 -0.147 -14.102 1.00 94.06 88 ARG A C 1
ATOM 642 O O . ARG A 1 88 ? -16.388 0.960 -13.604 1.00 94.06 88 ARG A O 1
ATOM 649 N N . TYR A 1 89 ? -15.112 -0.873 -13.831 1.00 90.56 89 TYR A N 1
ATOM 650 C CA . TYR A 1 89 ? -14.052 -0.393 -12.942 1.00 90.56 89 TYR A CA 1
ATOM 651 C C . TYR A 1 89 ? -13.297 0.802 -13.526 1.00 90.56 89 TYR A C 1
ATOM 653 O O . TYR A 1 89 ? -13.053 1.763 -12.802 1.00 90.56 89 TYR A O 1
ATOM 661 N N . VAL A 1 90 ? -12.991 0.792 -14.827 1.00 91.06 90 VAL A N 1
ATOM 662 C CA . VAL A 1 90 ? -12.371 1.948 -15.499 1.00 91.06 90 VAL A CA 1
ATOM 663 C C . VAL A 1 90 ? -13.274 3.179 -15.409 1.00 91.06 90 VAL A C 1
ATOM 665 O O . VAL A 1 90 ? -12.805 4.248 -15.029 1.00 91.06 90 VAL A O 1
ATOM 668 N N . ALA A 1 91 ? -14.573 3.034 -15.686 1.00 92.69 91 ALA A N 1
ATOM 669 C CA . ALA A 1 91 ? -15.532 4.132 -15.561 1.00 92.69 91 ALA A CA 1
ATOM 670 C C . ALA A 1 91 ? -15.632 4.657 -14.119 1.00 92.69 91 ALA A C 1
ATOM 672 O O . ALA A 1 91 ? -15.661 5.864 -13.901 1.00 92.69 91 ALA A O 1
ATOM 673 N N . TYR A 1 92 ? -15.641 3.760 -13.130 1.00 91.38 92 TYR A N 1
ATOM 674 C CA . TYR A 1 92 ? -15.640 4.137 -11.718 1.00 91.38 92 TYR A CA 1
ATOM 675 C C . TYR A 1 92 ? -14.396 4.948 -11.336 1.00 91.38 92 TYR A C 1
ATOM 677 O O . TYR A 1 92 ? -14.532 5.989 -10.703 1.00 91.38 92 TYR A O 1
ATOM 685 N N . ILE A 1 93 ? -13.202 4.503 -11.742 1.00 88.56 93 ILE A N 1
ATOM 686 C CA . ILE A 1 93 ? -11.948 5.209 -11.440 1.00 88.56 93 ILE A CA 1
ATOM 687 C C . ILE A 1 93 ? -11.902 6.566 -12.151 1.00 88.56 93 ILE A C 1
ATOM 689 O O . ILE A 1 93 ? -11.527 7.548 -11.524 1.00 88.56 93 ILE A O 1
ATOM 693 N N . ASN A 1 94 ? -12.334 6.645 -13.414 1.00 88.38 94 ASN A N 1
ATOM 694 C CA . ASN A 1 94 ? -12.415 7.917 -14.141 1.0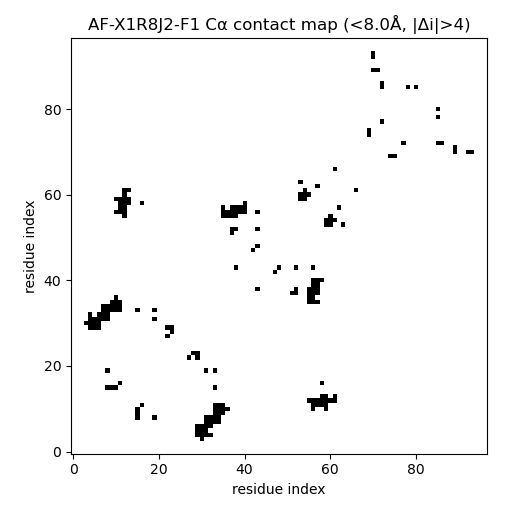0 88.38 94 ASN A CA 1
ATOM 695 C C . ASN A 1 94 ? -13.323 8.941 -13.447 1.00 88.38 94 ASN A C 1
ATOM 697 O O . ASN A 1 94 ? -13.034 10.123 -13.508 1.00 88.38 94 ASN A O 1
ATOM 701 N N . ASN A 1 95 ? -14.397 8.504 -12.784 1.00 90.12 95 ASN A N 1
ATOM 702 C CA . ASN A 1 95 ? -15.299 9.406 -12.061 1.00 90.12 95 ASN A CA 1
ATOM 703 C C . ASN A 1 95 ? -14.770 9.839 -10.682 1.00 90.12 95 ASN A C 1
ATOM 705 O O . ASN A 1 95 ? -15.370 10.708 -10.053 1.00 90.12 95 ASN A O 1
ATOM 709 N N . LEU A 1 96 ? -13.715 9.196 -10.172 1.00 83.44 96 LEU A N 1
ATOM 710 C CA . LEU A 1 96 ? -13.075 9.568 -8.906 1.00 83.44 96 LEU A CA 1
ATOM 711 C C . LEU A 1 96 ? -11.985 10.638 -9.076 1.00 83.44 96 LEU A C 1
ATOM 713 O O . LEU A 1 96 ? -11.559 11.201 -8.067 1.00 83.44 96 LEU A O 1
ATOM 717 N N . LEU A 1 97 ? -11.509 10.861 -10.305 1.00 80.25 97 LEU A N 1
ATOM 718 C CA . LEU A 1 97 ? -10.443 11.803 -10.662 1.00 80.25 97 LEU A CA 1
ATOM 719 C C . LEU A 1 97 ? -11.030 13.071 -11.285 1.00 80.25 97 LEU A C 1
ATOM 721 O O . LEU A 1 97 ? -10.453 14.148 -11.023 1.00 80.25 97 LEU A O 1
#

Secondary structure (DSSP, 8-state):
---S-SEEEE--SHHHHHHHHHHHHH-TT--EEEE-SS--HHHHTSTT--THHHHSSTTGGGTTS-------TTSSPPPSS-HHHHHHHHHHHHTT-

InterPro domains:
  IPR036188 FAD/NAD(P)-binding domain superfamily [G3DSA:3.50.50.60] (2-84)
  IPR036188 FAD/NAD(P)-binding domain superfamily [SSF51905] (3-44)

Foldseek 3Di:
DDDQFPEEAEAQAPVSVVVVVVVCVVPVPGGYHYDWPDEEPVVLVDPPHDPCSCATYHRGVCPPDPNDDDLDCVDDDHDPDDPVVSPVVSVVVVVVD

Mean predicted aligned error: 4.6 Å

Organism: NCBI:txid412755

Radius of gyration: 16.08 Å; Cα contacts (8 Å, |Δi|>4): 103; chains: 1; bounding box: 39×24×49 Å